Protein AF-A0A9X5CS23-F1 (afdb_monomer_lite)

Structure (mmCIF, N/CA/C/O backbone):
data_AF-A0A9X5CS23-F1
#
_entry.id   AF-A0A9X5CS23-F1
#
loop_
_atom_site.group_PDB
_atom_site.id
_atom_site.type_symbol
_atom_site.label_atom_id
_atom_site.label_alt_id
_atom_site.label_comp_id
_atom_site.label_asym_id
_atom_site.label_entity_id
_atom_site.label_seq_id
_atom_site.pdbx_PDB_ins_code
_atom_site.Cartn_x
_atom_site.Cartn_y
_atom_site.Cartn_z
_atom_site.occupancy
_atom_site.B_iso_or_equiv
_atom_site.auth_seq_id
_atom_site.auth_comp_id
_atom_site.auth_asym_id
_atom_site.auth_atom_id
_atom_site.pdbx_PDB_model_num
ATOM 1 N N . MET A 1 1 ? 9.138 1.105 7.241 1.00 82.12 1 MET A N 1
ATOM 2 C CA . MET A 1 1 ? 8.018 2.055 7.061 1.00 82.12 1 MET A CA 1
ATOM 3 C C . MET A 1 1 ? 7.260 1.652 5.826 1.00 82.12 1 MET A C 1
ATOM 5 O O . MET A 1 1 ? 7.875 1.173 4.883 1.00 82.12 1 MET A O 1
ATOM 9 N N . ASP A 1 2 ? 5.954 1.848 5.843 1.00 89.06 2 ASP A N 1
ATOM 10 C CA . ASP A 1 2 ? 5.096 1.448 4.742 1.00 89.06 2 ASP A CA 1
ATOM 11 C C . ASP A 1 2 ? 5.466 2.175 3.444 1.00 89.06 2 ASP A C 1
ATOM 13 O O . ASP A 1 2 ? 5.795 3.371 3.436 1.00 89.06 2 ASP A O 1
ATOM 17 N N . PHE A 1 3 ? 5.425 1.430 2.342 1.00 91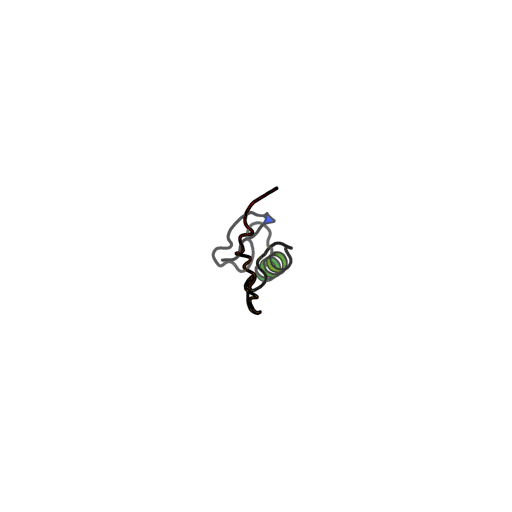.75 3 PHE A N 1
ATOM 18 C CA . PHE A 1 3 ? 5.769 1.913 1.014 1.00 91.75 3 PHE A CA 1
ATOM 19 C C . PHE A 1 3 ? 4.602 1.694 0.062 1.00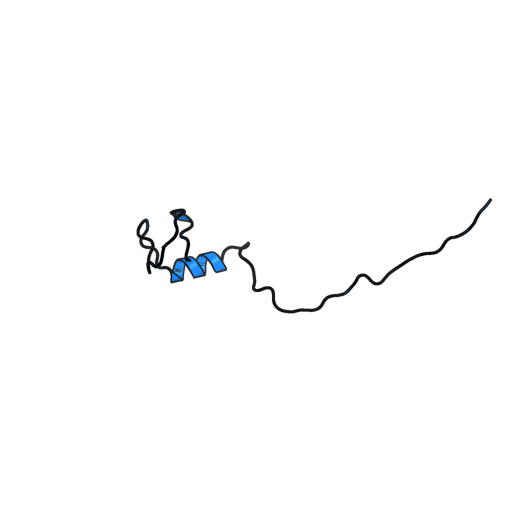 91.75 3 PHE A C 1
ATOM 21 O O . PHE A 1 3 ? 4.039 0.607 -0.042 1.00 91.75 3 PHE A O 1
ATOM 28 N N . CYS A 1 4 ? 4.244 2.744 -0.665 1.00 93.81 4 CYS A N 1
ATOM 29 C CA . CYS A 1 4 ? 3.230 2.661 -1.694 1.00 93.81 4 CYS A CA 1
ATOM 30 C C . CYS A 1 4 ? 3.901 2.354 -3.035 1.00 93.81 4 CYS A C 1
ATOM 32 O O . CYS A 1 4 ? 4.500 3.245 -3.636 1.00 93.81 4 CYS A O 1
ATOM 34 N N . HIS A 1 5 ? 3.777 1.113 -3.517 1.00 91.31 5 HIS A N 1
ATOM 35 C CA . HIS A 1 5 ? 4.278 0.693 -4.831 1.00 91.31 5 HIS A CA 1
ATOM 36 C C . HIS A 1 5 ? 3.709 1.487 -6.020 1.00 91.31 5 HIS A C 1
ATOM 38 O O . HIS A 1 5 ? 4.516 1.937 -6.833 1.00 91.31 5 HIS A O 1
ATOM 44 N N . PRO A 1 6 ? 2.386 1.739 -6.143 1.00 90.75 6 PRO A N 1
ATOM 45 C CA . PRO A 1 6 ? 1.865 2.469 -7.301 1.00 90.75 6 PRO A CA 1
ATOM 46 C C . PRO A 1 6 ? 2.349 3.925 -7.346 1.00 90.75 6 PRO A C 1
ATOM 48 O O . PRO A 1 6 ? 2.642 4.443 -8.419 1.00 90.75 6 PRO A O 1
ATOM 51 N N . CYS A 1 7 ? 2.509 4.578 -6.190 1.00 95.12 7 CYS A N 1
ATOM 52 C CA . CYS A 1 7 ? 3.057 5.937 -6.115 1.00 95.12 7 CYS A CA 1
ATOM 53 C C . CYS A 1 7 ? 4.590 5.981 -6.011 1.00 95.12 7 CYS A C 1
ATOM 55 O O . CYS A 1 7 ? 5.163 7.066 -6.067 1.00 95.12 7 CYS A O 1
ATOM 57 N N . ARG A 1 8 ? 5.246 4.830 -5.816 1.00 93.94 8 ARG A N 1
ATOM 58 C CA . ARG A 1 8 ? 6.681 4.670 -5.529 1.00 93.94 8 ARG A CA 1
ATOM 59 C C . ARG A 1 8 ? 7.196 5.619 -4.436 1.00 93.94 8 ARG A C 1
ATOM 61 O O . ARG A 1 8 ? 8.184 6.323 -4.629 1.00 93.94 8 ARG A O 1
ATOM 68 N N . ARG A 1 9 ? 6.514 5.663 -3.285 1.00 93.62 9 ARG A N 1
ATOM 69 C CA . ARG A 1 9 ? 6.816 6.616 -2.199 1.00 93.62 9 ARG A CA 1
ATOM 70 C C . ARG A 1 9 ? 6.647 6.009 -0.807 1.00 93.62 9 ARG A C 1
ATOM 72 O O . ARG A 1 9 ? 5.701 5.259 -0.572 1.00 93.62 9 ARG A O 1
ATOM 79 N N . HIS A 1 10 ? 7.499 6.413 0.139 1.00 94.12 10 HIS A N 1
ATOM 80 C CA . HIS A 1 10 ? 7.323 6.109 1.562 1.00 94.12 10 HIS A CA 1
ATOM 81 C C . HIS A 1 10 ? 6.165 6.899 2.185 1.00 94.12 10 HIS A C 1
ATOM 83 O O . HIS A 1 10 ? 5.874 8.042 1.815 1.00 94.12 10 HIS A O 1
ATOM 89 N N . LEU A 1 11 ? 5.499 6.280 3.156 1.00 93.12 11 LEU A N 1
ATOM 90 C CA . LEU A 1 11 ? 4.418 6.902 3.917 1.00 93.12 11 LEU A CA 1
ATOM 91 C C . LEU A 1 11 ? 4.914 7.801 5.053 1.00 93.12 11 LEU A C 1
ATOM 93 O O . LEU A 1 11 ? 4.174 8.690 5.458 1.00 93.12 11 LEU A O 1
ATOM 97 N N . ASN A 1 12 ? 6.150 7.620 5.535 1.00 92.75 12 ASN A N 1
ATOM 98 C CA . ASN A 1 12 ? 6.754 8.422 6.612 1.00 92.75 12 ASN A CA 1
ATOM 99 C C . ASN A 1 12 ? 5.862 8.551 7.871 1.00 92.75 12 ASN A C 1
ATOM 101 O O . ASN A 1 12 ? 5.870 9.586 8.527 1.00 92.75 12 ASN A O 1
ATOM 105 N N . GLY A 1 13 ? 5.070 7.518 8.188 1.00 90.56 13 GLY A N 1
ATOM 106 C CA . GLY A 1 13 ? 4.155 7.501 9.341 1.00 90.56 13 GLY A CA 1
ATOM 107 C C . GLY A 1 13 ? 2.697 7.880 9.044 1.00 90.56 13 GLY A C 1
ATOM 108 O O . GLY A 1 13 ? 1.879 7.868 9.957 1.00 90.56 13 GLY A O 1
ATOM 109 N N . ALA A 1 14 ? 2.339 8.186 7.793 1.00 93.88 14 ALA A N 1
ATOM 110 C CA . ALA A 1 14 ? 0.943 8.404 7.415 1.00 93.88 14 ALA A CA 1
ATOM 111 C C . ALA A 1 14 ? 0.130 7.094 7.420 1.00 93.88 14 ALA A C 1
ATOM 113 O O . ALA A 1 14 ? 0.614 6.059 6.963 1.00 93.88 14 ALA A O 1
ATOM 114 N N . LEU A 1 15 ? -1.132 7.164 7.861 1.00 94.56 15 LEU A N 1
ATOM 115 C CA . LEU A 1 15 ? -2.082 6.037 7.822 1.00 94.56 15 LEU A CA 1
ATOM 116 C C . LEU A 1 15 ? -2.629 5.759 6.410 1.00 94.56 15 LEU A C 1
ATOM 118 O O . LEU A 1 15 ? -3.214 4.711 6.161 1.00 94.56 15 LEU A O 1
ATOM 122 N N . ALA A 1 16 ? -2.428 6.686 5.472 1.00 95.00 16 ALA A N 1
ATOM 123 C CA . ALA A 1 16 ? -2.818 6.540 4.076 1.00 95.00 16 ALA A CA 1
ATOM 124 C C . ALA A 1 16 ? -1.822 7.244 3.150 1.00 95.00 16 ALA A C 1
ATOM 126 O O . ALA A 1 16 ? -1.160 8.214 3.531 1.00 95.00 16 ALA A O 1
ATOM 127 N N . CYS A 1 17 ? -1.715 6.769 1.908 1.00 96.00 17 CYS A N 1
ATOM 128 C CA . CYS A 1 17 ? -0.849 7.382 0.908 1.00 96.00 17 CYS A CA 1
ATOM 129 C C . CYS A 1 17 ? -1.429 8.739 0.474 1.00 96.00 17 CYS A C 1
ATOM 131 O O . CYS A 1 17 ? -2.505 8.758 -0.110 1.00 96.00 17 CYS A O 1
ATOM 133 N N . PRO A 1 18 ? -0.727 9.872 0.632 1.00 93.88 18 PRO A N 1
ATOM 134 C CA . PRO A 1 18 ? -1.224 11.175 0.185 1.00 93.88 18 PRO A CA 1
ATOM 135 C C . PRO A 1 18 ? -1.227 11.338 -1.343 1.00 93.88 18 PRO A C 1
ATOM 137 O O . PRO A 1 18 ? -1.743 12.328 -1.840 1.00 93.88 18 PRO A O 1
ATOM 140 N N . GLY A 1 19 ? -0.640 10.398 -2.095 1.00 93.88 19 GLY A N 1
ATOM 141 C CA . GLY A 1 19 ? -0.708 10.397 -3.559 1.00 93.88 19 GLY A CA 1
ATOM 142 C C . GLY A 1 19 ? -1.972 9.732 -4.111 1.00 93.88 19 GLY A C 1
ATOM 143 O O . GLY A 1 19 ? -2.545 10.221 -5.074 1.00 93.88 19 GLY A O 1
ATOM 144 N N . CYS A 1 20 ? -2.409 8.618 -3.514 1.00 95.50 20 CYS A N 1
ATOM 145 C CA . CYS A 1 20 ? -3.510 7.797 -4.043 1.00 95.50 20 CYS A CA 1
ATOM 146 C C . CYS A 1 20 ? -4.622 7.485 -3.031 1.00 95.50 20 CYS A C 1
ATOM 148 O O . CYS A 1 20 ? -5.574 6.791 -3.369 1.00 95.50 20 CYS A O 1
ATOM 150 N N . GLY A 1 21 ? -4.491 7.921 -1.780 1.00 95.38 21 GLY A N 1
ATOM 151 C CA . GLY A 1 21 ? -5.453 7.680 -0.703 1.00 95.38 21 GLY A CA 1
ATOM 152 C C . GLY A 1 21 ? -5.476 6.256 -0.140 1.00 95.38 21 GLY A C 1
ATOM 153 O O . GLY A 1 21 ? -6.234 5.997 0.786 1.00 95.38 21 GLY A O 1
ATOM 154 N N . THR A 1 22 ? -4.673 5.317 -0.658 1.00 95.75 22 THR A N 1
ATOM 155 C CA . THR A 1 22 ? -4.710 3.918 -0.191 1.00 95.75 22 THR A CA 1
ATOM 156 C C . THR A 1 22 ? -4.275 3.815 1.277 1.00 95.75 22 THR A C 1
ATOM 158 O O . THR A 1 22 ? -3.196 4.331 1.597 1.00 95.75 22 THR A O 1
ATOM 161 N N . PRO A 1 23 ? -5.067 3.158 2.148 1.00 95.62 23 PRO A N 1
ATOM 162 C CA . PRO A 1 23 ? -4.718 2.977 3.551 1.00 95.62 23 PRO A CA 1
ATOM 163 C C . PRO A 1 23 ? -3.544 2.008 3.709 1.00 95.62 23 PRO A C 1
ATOM 165 O O . PRO A 1 23 ? -3.290 1.151 2.854 1.00 95.62 23 PRO A O 1
ATOM 168 N N . VAL A 1 24 ? -2.808 2.173 4.803 1.00 93.88 24 VAL A N 1
ATOM 169 C CA . VAL A 1 24 ? -1.580 1.430 5.089 1.00 93.88 24 VAL A CA 1
ATOM 170 C C . VAL A 1 24 ? -1.813 -0.077 5.200 1.00 93.88 24 VAL A C 1
ATOM 172 O O . VAL A 1 24 ? -1.010 -0.862 4.703 1.00 93.88 24 VAL A O 1
ATOM 175 N N . GLU A 1 25 ? -2.939 -0.482 5.775 1.00 93.44 25 GLU A N 1
ATOM 176 C CA . GLU A 1 25 ? -3.355 -1.870 5.951 1.00 93.44 25 GLU A CA 1
ATOM 177 C C . GLU A 1 25 ? -3.455 -2.573 4.593 1.00 93.44 25 GLU A C 1
ATOM 179 O O . GLU A 1 25 ? -2.766 -3.559 4.352 1.00 93.44 25 GLU A O 1
ATOM 184 N N . THR A 1 26 ? -4.174 -1.972 3.638 1.00 93.06 26 THR A N 1
ATOM 185 C CA . THR A 1 26 ? -4.307 -2.512 2.274 1.00 93.06 26 THR A CA 1
ATOM 186 C C . THR A 1 26 ? -2.972 -2.588 1.532 1.00 93.06 26 THR A C 1
ATOM 188 O O . THR A 1 26 ? -2.778 -3.466 0.689 1.00 93.06 26 THR A O 1
ATOM 191 N N . LEU A 1 27 ? -2.042 -1.665 1.796 1.00 90.25 27 LEU A N 1
ATOM 192 C CA . LEU A 1 27 ? -0.704 -1.726 1.203 1.00 90.25 27 LEU A CA 1
ATOM 193 C C . LEU A 1 27 ? 0.093 -2.910 1.757 1.00 90.25 27 LEU A C 1
ATOM 195 O O . LEU A 1 27 ? 0.722 -3.613 0.969 1.00 90.25 27 LEU A O 1
ATOM 199 N N . ARG A 1 28 ? 0.011 -3.171 3.067 1.00 87.88 28 ARG A N 1
ATOM 200 C CA . ARG A 1 28 ? 0.640 -4.335 3.711 1.00 87.88 28 ARG A CA 1
ATOM 201 C C . ARG A 1 28 ? 0.054 -5.649 3.202 1.00 87.88 28 ARG A C 1
ATOM 203 O O . ARG A 1 28 ? 0.824 -6.533 2.840 1.00 87.88 28 ARG A O 1
ATOM 210 N N . ASP A 1 29 ? -1.272 -5.746 3.082 1.00 88.81 29 ASP A N 1
ATOM 211 C CA . ASP A 1 29 ? -1.945 -6.934 2.535 1.00 88.81 29 ASP A CA 1
ATOM 212 C C . ASP A 1 29 ? -1.479 -7.239 1.105 1.00 88.81 29 ASP A C 1
ATOM 214 O O . ASP A 1 29 ? -1.145 -8.374 0.769 1.00 88.81 29 ASP A O 1
ATOM 218 N N . ARG A 1 30 ? -1.386 -6.211 0.251 1.00 85.44 30 ARG A N 1
ATOM 219 C CA . ARG A 1 30 ? -0.885 -6.356 -1.127 1.00 85.44 30 ARG A CA 1
ATOM 220 C C . ARG A 1 30 ? 0.584 -6.750 -1.187 1.00 85.44 30 ARG A C 1
ATOM 222 O O . ARG A 1 30 ? 0.981 -7.466 -2.100 1.00 85.44 30 ARG A O 1
ATOM 229 N N . GLN A 1 31 ? 1.386 -6.259 -0.250 1.00 82.38 31 GLN A N 1
ATOM 230 C CA . GLN A 1 31 ? 2.805 -6.576 -0.169 1.00 82.38 31 GLN A CA 1
ATOM 231 C C . GLN A 1 31 ? 3.025 -8.017 0.311 1.00 82.38 31 GLN A C 1
ATOM 233 O O . GLN A 1 31 ? 3.906 -8.693 -0.211 1.00 82.38 31 GLN A O 1
ATOM 238 N N . ALA A 1 32 ? 2.178 -8.509 1.221 1.00 78.94 32 ALA A N 1
ATOM 23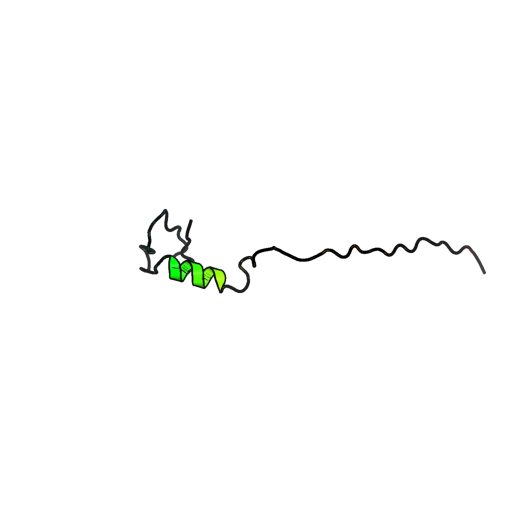9 C CA . ALA A 1 32 ? 2.138 -9.911 1.634 1.00 78.94 32 ALA A CA 1
ATOM 240 C C . ALA A 1 32 ? 1.618 -10.843 0.522 1.00 78.94 32 ALA A C 1
ATOM 242 O O . ALA A 1 32 ? 2.082 -11.970 0.393 1.00 78.94 32 ALA A O 1
ATOM 243 N N . ALA A 1 33 ? 0.680 -10.372 -0.306 1.00 73.31 33 ALA A N 1
ATOM 244 C CA . ALA A 1 33 ? 0.128 -11.134 -1.429 1.00 73.31 33 ALA A CA 1
ATOM 245 C C . ALA A 1 33 ? 1.029 -11.157 -2.680 1.00 73.31 33 ALA A C 1
ATOM 247 O O . ALA A 1 33 ? 0.746 -11.892 -3.628 1.00 73.31 33 ALA A O 1
ATOM 248 N N . ALA A 1 34 ? 2.092 -10.347 -2.730 1.00 66.38 34 ALA A N 1
ATOM 249 C CA . ALA A 1 34 ? 3.014 -10.348 -3.857 1.00 66.38 34 ALA A CA 1
ATOM 250 C C . ALA A 1 34 ? 3.842 -11.652 -3.847 1.00 66.38 34 ALA A C 1
ATOM 252 O O . ALA A 1 34 ? 4.522 -11.913 -2.852 1.00 66.38 34 ALA A O 1
ATOM 253 N N . PRO A 1 35 ? 3.867 -12.445 -4.940 1.00 54.28 35 PRO A N 1
ATOM 254 C CA . PRO A 1 35 ? 4.516 -13.766 -4.995 1.00 54.28 35 PRO A CA 1
ATOM 255 C C . PRO A 1 35 ? 6.063 -13.735 -4.973 1.00 54.28 35 PRO A C 1
ATOM 257 O O . PRO A 1 35 ? 6.721 -14.607 -5.527 1.00 54.28 35 PRO A O 1
ATOM 260 N N 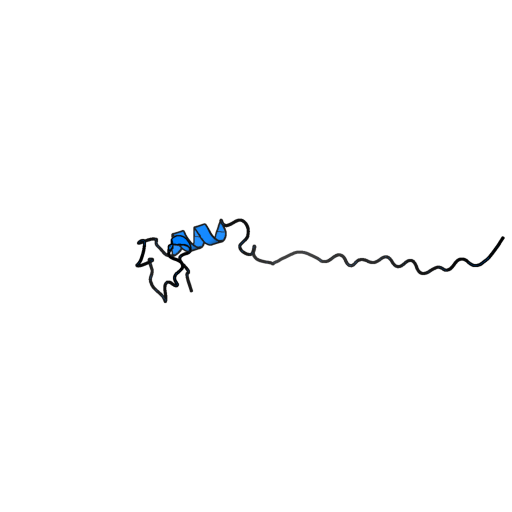. GLY A 1 36 ? 6.666 -12.736 -4.329 1.00 58.88 36 GLY A N 1
ATOM 261 C CA . GLY A 1 36 ? 8.111 -12.602 -4.134 1.00 58.88 36 GLY A CA 1
ATOM 262 C C . GLY A 1 36 ? 8.505 -11.875 -2.843 1.00 58.88 36 GLY A C 1
ATOM 263 O O . GLY A 1 36 ? 9.673 -11.534 -2.675 1.00 58.88 36 GLY A O 1
ATOM 264 N N . GLY A 1 37 ? 7.556 -11.604 -1.940 1.00 52.19 37 GLY A N 1
ATOM 265 C CA . GLY A 1 37 ? 7.818 -10.976 -0.646 1.00 52.19 37 GLY A CA 1
ATOM 266 C C . GLY A 1 37 ? 7.971 -12.026 0.445 1.00 52.19 37 GLY A C 1
ATOM 267 O O . GLY A 1 37 ? 6.967 -12.504 0.952 1.00 52.19 37 GLY A O 1
ATOM 268 N N . SER A 1 38 ? 9.220 -12.385 0.762 1.00 53.03 38 SER A N 1
ATOM 269 C CA . SER A 1 38 ? 9.670 -13.052 1.997 1.00 53.03 38 SER A CA 1
ATOM 270 C C . SER A 1 38 ? 8.560 -13.705 2.834 1.00 53.03 38 SER A C 1
ATOM 272 O O . SER A 1 38 ? 8.020 -13.086 3.755 1.00 53.03 38 SER A O 1
ATOM 274 N N . ALA A 1 39 ? 8.268 -14.976 2.542 1.00 51.62 39 ALA A N 1
ATOM 275 C CA . ALA A 1 39 ? 7.670 -15.859 3.534 1.00 51.62 39 ALA A CA 1
ATOM 276 C C . ALA A 1 39 ? 8.496 -15.760 4.834 1.00 51.62 39 ALA A C 1
ATOM 278 O O . ALA A 1 39 ? 9.724 -15.623 4.743 1.00 51.62 39 ALA A O 1
ATOM 279 N N . PRO A 1 40 ? 7.881 -15.787 6.031 1.00 51.31 40 PRO A N 1
ATOM 280 C CA . PRO A 1 40 ? 8.651 -15.851 7.264 1.00 51.31 40 PRO A CA 1
ATOM 281 C C . PRO A 1 40 ? 9.523 -17.110 7.211 1.00 51.31 40 PRO A C 1
ATOM 283 O O . PRO A 1 40 ? 9.023 -18.228 7.283 1.00 51.31 40 PRO A O 1
ATOM 286 N N . LEU A 1 41 ? 10.831 -16.921 7.027 1.00 50.06 41 LEU A N 1
ATOM 287 C CA . LEU A 1 41 ? 11.836 -17.965 7.181 1.00 50.06 41 LEU A CA 1
ATOM 288 C C . LEU A 1 41 ? 11.797 -18.408 8.645 1.00 50.06 41 LEU A C 1
ATOM 290 O O . LEU A 1 41 ? 12.322 -17.722 9.522 1.00 50.06 41 LEU A O 1
ATOM 294 N N . GLY A 1 42 ? 11.133 -19.527 8.910 1.00 52.81 42 GLY A N 1
ATOM 295 C CA . GLY A 1 42 ? 11.049 -20.104 10.241 1.00 52.81 42 GLY A CA 1
ATOM 296 C C . GLY A 1 42 ? 10.470 -21.513 10.224 1.00 52.81 42 GLY A C 1
ATOM 297 O O . GLY A 1 42 ? 9.254 -21.655 10.187 1.00 52.81 42 GLY A O 1
ATOM 298 N N . ALA A 1 43 ? 11.381 -22.486 10.368 1.00 53.34 43 ALA A N 1
ATOM 299 C CA . ALA A 1 43 ? 11.209 -23.943 10.481 1.00 53.34 43 ALA A CA 1
ATOM 300 C C . ALA A 1 43 ? 10.920 -24.639 9.135 1.00 53.34 43 ALA A C 1
ATOM 302 O O . ALA A 1 43 ? 9.942 -24.303 8.491 1.00 53.34 43 ALA A O 1
ATOM 303 N N . ASP A 1 44 ? 11.752 -25.553 8.627 1.00 47.47 44 ASP A N 1
ATOM 304 C CA . ASP A 1 44 ? 12.421 -26.651 9.333 1.00 47.47 44 ASP A CA 1
ATOM 305 C C . ASP A 1 44 ? 13.735 -27.160 8.681 1.00 47.47 44 ASP A C 1
ATOM 307 O O . ASP A 1 44 ? 13.986 -26.979 7.496 1.00 47.47 44 ASP A O 1
ATOM 311 N N . ALA A 1 45 ? 14.573 -27.737 9.555 1.00 53.50 45 ALA A N 1
ATOM 312 C CA . ALA A 1 45 ? 15.522 -28.844 9.384 1.00 53.50 45 ALA A CA 1
ATOM 313 C C . ALA A 1 45 ? 16.395 -28.939 8.115 1.00 53.50 45 ALA A C 1
ATOM 315 O O . ALA A 1 45 ? 15.946 -29.204 7.008 1.00 53.50 45 ALA A O 1
ATOM 316 N N . GLY A 1 46 ? 17.708 -28.828 8.330 1.00 58.75 46 GLY A N 1
ATOM 317 C CA . GLY A 1 46 ? 18.689 -29.230 7.335 1.00 58.75 46 GLY A CA 1
ATOM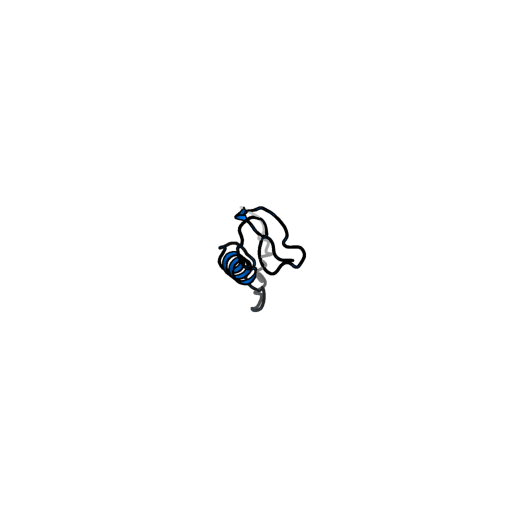 318 C C . GLY A 1 46 ? 18.751 -30.742 7.138 1.00 58.75 46 GLY A C 1
ATOM 319 O O . GLY A 1 46 ? 18.598 -31.499 8.089 1.00 58.75 46 GLY A O 1
ATOM 320 N N . ASP A 1 47 ? 19.133 -31.136 5.930 1.00 55.94 47 ASP A N 1
ATOM 321 C CA . ASP A 1 47 ? 19.806 -32.400 5.672 1.00 55.94 47 ASP A CA 1
ATOM 322 C C . ASP A 1 47 ? 21.091 -32.086 4.911 1.00 55.94 47 ASP A C 1
ATOM 324 O O . ASP A 1 47 ? 21.096 -31.633 3.763 1.00 55.94 47 ASP A O 1
ATOM 328 N N . GLY A 1 48 ? 22.202 -32.239 5.631 1.00 57.50 48 GLY A N 1
ATOM 329 C CA . GLY A 1 48 ? 23.535 -32.151 5.071 1.00 57.50 48 GLY A CA 1
ATOM 330 C C . GLY A 1 48 ? 23.712 -33.217 4.000 1.00 57.50 48 GLY A C 1
ATOM 331 O O . GLY A 1 48 ? 23.311 -34.367 4.176 1.00 57.50 48 GLY A O 1
ATOM 332 N N . TYR A 1 49 ? 24.363 -32.843 2.904 1.00 59.56 49 TYR A N 1
ATOM 333 C CA . TYR A 1 49 ? 24.908 -33.813 1.971 1.00 59.56 49 TYR A CA 1
ATOM 334 C C . TYR A 1 49 ? 26.034 -34.577 2.693 1.00 59.56 49 TYR A C 1
ATOM 336 O O . TYR A 1 49 ? 27.195 -34.182 2.722 1.00 59.56 49 TYR A O 1
ATOM 344 N N . ALA A 1 50 ? 25.659 -35.660 3.367 1.00 58.25 50 ALA A N 1
ATOM 345 C CA . ALA A 1 50 ? 26.561 -36.739 3.713 1.00 58.25 50 ALA A CA 1
ATOM 346 C C . ALA A 1 50 ? 26.650 -37.654 2.490 1.00 58.25 50 ALA A C 1
ATOM 348 O O . ALA A 1 50 ? 25.644 -38.199 2.044 1.00 58.25 50 ALA A O 1
ATOM 349 N N . GLY A 1 51 ? 27.849 -37.814 1.944 1.00 56.38 51 GLY A N 1
ATOM 350 C CA . GLY A 1 51 ? 28.090 -38.745 0.850 1.00 56.38 51 GLY A CA 1
ATOM 351 C C . GLY A 1 51 ? 29.406 -38.444 0.171 1.00 56.38 51 GLY A C 1
ATOM 352 O O . GLY A 1 51 ? 29.420 -37.875 -0.911 1.00 56.38 51 GLY A O 1
ATOM 353 N N . GLY A 1 52 ? 30.504 -38.758 0.854 1.00 60.06 52 GLY A N 1
ATOM 354 C CA . GLY A 1 52 ? 31.791 -38.870 0.194 1.00 60.06 52 GLY A CA 1
ATOM 355 C C . GLY A 1 52 ? 31.878 -40.185 -0.571 1.00 60.06 52 GLY A C 1
ATOM 356 O O . GLY A 1 52 ? 31.446 -41.223 -0.074 1.00 60.06 52 GLY A O 1
ATOM 357 N N . ASP A 1 53 ? 32.525 -40.135 -1.721 1.00 60.56 53 ASP A N 1
ATOM 358 C CA . ASP A 1 53 ? 33.219 -41.251 -2.340 1.00 60.56 53 ASP A CA 1
ATOM 359 C C . ASP A 1 53 ? 34.657 -40.794 -2.621 1.00 60.56 53 ASP A C 1
ATOM 361 O O . ASP A 1 53 ? 34.985 -40.157 -3.616 1.00 60.56 53 ASP A O 1
ATOM 365 N N . GLY A 1 54 ? 35.524 -41.045 -1.639 1.00 57.91 54 GLY A N 1
ATOM 366 C CA . GLY A 1 54 ? 36.944 -41.245 -1.890 1.00 57.91 54 GLY A CA 1
ATOM 367 C C . GLY A 1 54 ? 37.177 -42.739 -2.119 1.00 57.91 54 GLY A C 1
ATOM 368 O O . GLY A 1 54 ? 36.667 -43.554 -1.352 1.00 57.91 54 GLY A O 1
ATOM 369 N N . GLY A 1 55 ? 37.949 -43.076 -3.150 1.00 58.12 55 GLY A N 1
ATOM 370 C CA . GLY A 1 55 ? 38.297 -44.446 -3.553 1.00 58.12 55 GLY A CA 1
ATOM 371 C C . GLY A 1 55 ? 38.540 -44.465 -5.062 1.00 58.12 55 GLY A C 1
ATOM 372 O O . GLY A 1 55 ? 37.568 -44.537 -5.788 1.00 58.12 55 GLY A O 1
ATOM 373 N N . LEU A 1 56 ? 39.698 -44.093 -5.621 1.00 63.75 56 LEU A N 1
ATOM 374 C CA . LEU A 1 56 ? 40.951 -44.859 -5.727 1.00 63.75 56 LEU A CA 1
ATOM 375 C C . LEU A 1 56 ? 40.791 -46.361 -6.020 1.00 63.75 56 LEU A C 1
ATOM 377 O O . LEU A 1 56 ? 40.833 -47.186 -5.115 1.00 63.75 56 LEU A O 1
ATOM 381 N N . ASP A 1 57 ? 40.706 -46.665 -7.312 1.00 58.94 57 ASP A N 1
ATOM 382 C CA . ASP A 1 57 ? 41.147 -47.890 -7.987 1.00 58.94 57 ASP A CA 1
ATOM 383 C C . ASP A 1 57 ? 42.052 -47.422 -9.154 1.00 58.94 57 ASP A C 1
ATOM 385 O O . ASP A 1 57 ? 41.608 -46.749 -10.078 1.00 58.94 57 ASP A O 1
ATOM 389 N N . ASP A 1 58 ? 43.376 -47.373 -8.988 1.00 58.44 58 ASP A N 1
ATOM 390 C CA . ASP A 1 58 ? 44.330 -48.492 -9.113 1.00 58.44 58 ASP A CA 1
ATOM 391 C C . ASP A 1 58 ? 44.294 -49.157 -10.510 1.00 58.44 58 ASP A C 1
ATOM 393 O O . ASP A 1 58 ? 43.447 -49.995 -10.789 1.00 58.44 58 ASP A O 1
ATOM 397 N N . GLU A 1 59 ? 45.191 -48.662 -11.375 1.00 67.06 59 GLU A N 1
ATOM 398 C CA . GLU A 1 59 ? 46.005 -49.325 -12.419 1.00 67.06 59 GLU A CA 1
ATOM 399 C C . GLU A 1 59 ? 45.467 -50.516 -13.279 1.00 67.06 59 GLU A C 1
ATOM 401 O O . GLU A 1 59 ? 45.043 -51.550 -12.774 1.00 67.06 59 GLU A O 1
ATOM 406 N N . ASP A 1 60 ? 45.722 -50.387 -14.599 1.00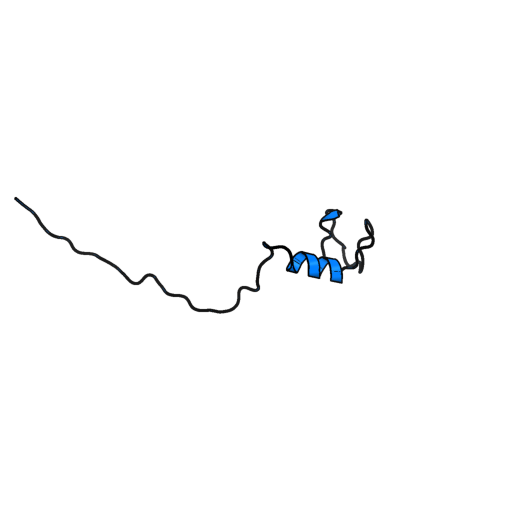 44.69 60 ASP A N 1
ATOM 407 C CA . ASP A 1 60 ? 46.076 -51.411 -15.625 1.00 44.69 60 ASP A CA 1
ATOM 408 C C . ASP A 1 60 ? 44.981 -52.267 -16.315 1.00 44.69 60 ASP A C 1
ATOM 410 O O . ASP A 1 60 ? 44.190 -52.969 -15.677 1.00 44.69 60 ASP A O 1
ATOM 414 N N . PRO A 1 61 ? 44.932 -52.233 -17.666 1.00 67.06 61 PRO A N 1
ATOM 415 C CA . PRO A 1 61 ? 45.634 -53.269 -18.453 1.00 67.06 61 PRO A CA 1
ATOM 416 C C . PRO A 1 61 ? 46.514 -52.776 -19.623 1.00 67.06 61 PRO A C 1
ATOM 418 O O . PRO A 1 61 ? 46.308 -51.636 -20.108 1.00 67.06 61 PRO A O 1
#

Secondary structure (DSSP, 8-state):
--EETTTTEE-TT-SB-TTT--BHHHHHHHHHSSTTS------------------------

pLDDT: mean 75.36, std 17.98, range [44.69, 96.0]

Foldseek 3Di:
DAADPVVRDDPPPDQADPVPRHGRVVSVVVLVVPPPRDDPPDDDDDDDPDDDDDDDDDDDD

Radius of gyration: 25.47 Å; chains: 1; bounding box: 52×64×29 Å

Sequence (61 aa):
MDFCHPCRRHLNGALACPGCGTPVETLRDRQAAAPGGSAPLGADAGDGYAGGDGGLDDEDP

Organism: NCBI:txid304899

InterPro domains:
  IPR061187 SCO2400-like [NF049861] (1-39)